Protein AF-A0A2B4R4B1-F1 (afdb_monomer)

Mean predicted aligned error: 18.97 Å

Foldseek 3Di:
DVVVVVVVVVVVVVVVQVVVCVVVVHDDPCLVVPPDFDDDPDPVVVVVSVVVNVVVVVSVVVVVVVVVVVVVVVVVVVVVVVVVVVVVVVVVVVVVVVPDDPCDPVNVVVVVVVVVVVVVVVVVVVVVVVVVVVVVVVVPPDDDDDDDDDDD

Secondary structure (DSSP, 8-state):
-HHHHHHHHHHHHHHHHHHHHHHTT---GGGGG--S----SSHHHHHHHHHHHHHHHHHHHHHHHHHHHHHHHHHHHHHHHHHHHHHHHHHHHHHHHTTS----HHHHHHHHHHHHHHHHHHHHHHHHHHHHHHHHHTTSS-----------

Organism: Stylophora pistillata (NCBI:txid50429)

Structure (mmCIF, N/CA/C/O backbone):
data_AF-A0A2B4R4B1-F1
#
_entry.id   AF-A0A2B4R4B1-F1
#
loop_
_atom_site.group_PDB
_atom_site.id
_atom_site.type_symbol
_atom_site.label_atom_id
_atom_site.label_alt_id
_atom_site.label_comp_id
_atom_site.label_asym_id
_atom_site.label_entity_id
_atom_site.label_seq_id
_atom_site.pdbx_PDB_ins_code
_atom_site.Cartn_x
_atom_site.Cartn_y
_atom_site.Cartn_z
_atom_site.occupancy
_atom_site.B_iso_or_equiv
_atom_site.auth_seq_id
_atom_site.auth_comp_id
_atom_site.auth_asym_id
_atom_site.auth_atom_id
_atom_site.pdbx_PDB_model_num
ATOM 1 N N . MET A 1 1 ? 14.768 -16.198 -48.969 1.00 69.31 1 MET A N 1
ATOM 2 C CA . MET A 1 1 ? 13.865 -15.024 -49.068 1.00 69.31 1 MET A CA 1
ATOM 3 C C . MET A 1 1 ? 12.779 -15.013 -47.984 1.00 69.31 1 MET A C 1
ATOM 5 O O . MET A 1 1 ? 12.765 -14.075 -47.199 1.00 69.31 1 MET A O 1
ATOM 9 N N . GLN A 1 2 ? 11.933 -16.047 -47.842 1.00 78.81 2 GLN A N 1
ATOM 10 C CA . GLN A 1 2 ? 10.850 -16.079 -46.829 1.00 78.81 2 GLN A CA 1
ATOM 11 C C . GLN A 1 2 ? 11.307 -15.923 -45.365 1.00 78.81 2 GLN A C 1
ATOM 13 O O . GLN A 1 2 ? 10.689 -15.175 -44.612 1.00 78.81 2 GLN A O 1
ATOM 18 N N . ALA A 1 3 ? 12.402 -16.573 -44.958 1.00 78.12 3 ALA A N 1
ATOM 19 C CA . ALA A 1 3 ? 12.905 -16.478 -43.582 1.00 78.12 3 ALA A CA 1
ATOM 20 C C . ALA A 1 3 ? 13.363 -15.054 -43.206 1.00 78.12 3 ALA A C 1
ATOM 22 O O . ALA A 1 3 ? 13.149 -14.599 -42.084 1.00 78.12 3 ALA A O 1
ATOM 23 N N . VAL A 1 4 ? 13.946 -14.327 -44.165 1.00 82.69 4 VAL A N 1
ATOM 24 C CA . VAL A 1 4 ? 14.370 -12.931 -43.979 1.00 82.69 4 VAL A CA 1
ATOM 25 C C . VAL A 1 4 ? 13.145 -12.036 -43.813 1.00 82.69 4 VAL A C 1
ATOM 27 O O . VAL A 1 4 ? 13.081 -11.256 -42.868 1.00 82.69 4 VAL A O 1
ATOM 30 N N . TYR A 1 5 ? 12.133 -12.217 -44.663 1.00 87.06 5 TYR A N 1
ATOM 31 C CA . TYR A 1 5 ? 10.875 -11.479 -44.573 1.00 87.06 5 TYR A CA 1
ATOM 32 C C . TYR A 1 5 ? 10.151 -11.711 -43.236 1.00 87.06 5 TYR A C 1
ATOM 34 O O . TYR A 1 5 ? 9.729 -10.757 -42.584 1.00 87.06 5 TYR A O 1
ATOM 42 N N . ALA A 1 6 ? 10.061 -12.964 -42.779 1.00 85.06 6 ALA A N 1
ATOM 43 C CA . ALA A 1 6 ? 9.451 -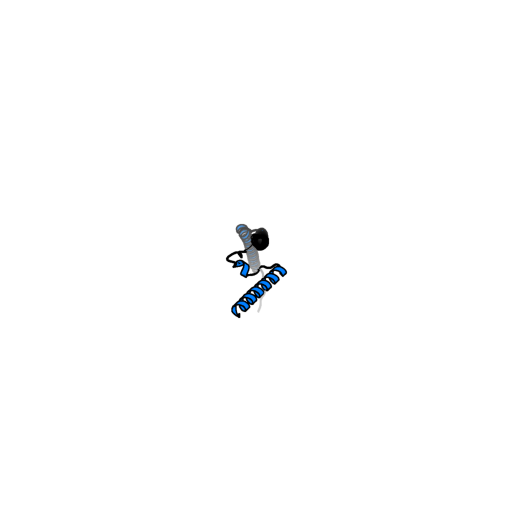13.294 -41.491 1.00 85.06 6 ALA A CA 1
ATOM 44 C C . ALA A 1 6 ? 10.192 -12.636 -40.314 1.00 85.06 6 ALA A C 1
ATOM 46 O O . ALA A 1 6 ? 9.559 -12.126 -39.387 1.00 85.06 6 ALA A O 1
ATOM 47 N N . ARG A 1 7 ? 11.529 -12.593 -40.369 1.00 82.25 7 ARG A N 1
ATOM 48 C CA . ARG A 1 7 ? 12.359 -11.939 -39.351 1.00 82.25 7 ARG A CA 1
ATOM 49 C C . ARG A 1 7 ? 12.131 -10.427 -39.312 1.00 82.25 7 ARG A C 1
ATOM 51 O O . ARG A 1 7 ? 11.934 -9.886 -38.227 1.00 82.25 7 ARG A O 1
ATOM 58 N N . VAL A 1 8 ? 12.096 -9.776 -40.475 1.00 84.38 8 VAL A N 1
ATOM 59 C CA . VAL A 1 8 ? 11.823 -8.333 -40.592 1.00 84.38 8 VAL A CA 1
ATOM 60 C C . VAL A 1 8 ? 10.426 -8.006 -40.065 1.00 84.38 8 VAL A C 1
ATOM 62 O O . VAL A 1 8 ? 10.280 -7.128 -39.219 1.00 84.38 8 VAL A O 1
ATOM 65 N N . LYS A 1 9 ? 9.407 -8.776 -40.462 1.00 89.44 9 LYS A N 1
ATOM 66 C CA . LYS A 1 9 ? 8.025 -8.592 -39.992 1.00 89.44 9 LYS A CA 1
ATOM 67 C C . LYS A 1 9 ? 7.892 -8.778 -38.476 1.00 89.44 9 LYS A C 1
ATOM 69 O O . LYS A 1 9 ? 7.146 -8.055 -37.819 1.00 89.44 9 LYS A O 1
ATOM 74 N N . CYS A 1 10 ? 8.629 -9.732 -37.906 1.00 81.06 10 CYS A N 1
ATOM 75 C CA . CYS A 1 10 ? 8.680 -9.935 -36.460 1.00 81.06 10 CYS A CA 1
ATOM 76 C C . CYS A 1 10 ? 9.281 -8.714 -35.743 1.00 81.06 10 CYS A C 1
ATOM 78 O O . CYS A 1 10 ? 8.681 -8.208 -34.797 1.00 81.06 10 CYS A O 1
ATOM 80 N N . GLN A 1 11 ? 10.414 -8.197 -36.229 1.00 79.44 11 GLN A N 1
ATOM 81 C CA . GLN A 1 11 ? 11.058 -7.005 -35.666 1.00 79.44 11 GLN A CA 1
ATOM 82 C C . GLN A 1 11 ? 10.171 -5.759 -35.777 1.00 79.44 11 GLN A C 1
ATOM 84 O O . GLN A 1 11 ? 10.066 -4.992 -34.823 1.00 79.44 11 GLN A O 1
ATOM 89 N N . GLU A 1 12 ? 9.475 -5.585 -36.899 1.00 86.25 12 GLU A N 1
ATOM 90 C CA . GLU A 1 12 ? 8.568 -4.456 -37.111 1.00 86.25 12 GLU A CA 1
ATOM 91 C C . GLU A 1 12 ? 7.393 -4.461 -36.119 1.00 86.25 12 GLU A C 1
ATOM 93 O O . GLU A 1 12 ? 7.053 -3.431 -35.536 1.00 86.25 12 GLU A O 1
ATOM 98 N N . ASN A 1 13 ? 6.799 -5.631 -35.869 1.00 86.19 13 ASN A N 1
ATOM 99 C CA . ASN A 1 13 ? 5.725 -5.776 -34.884 1.00 86.19 13 ASN A CA 1
ATOM 100 C C . ASN A 1 13 ? 6.202 -5.469 -33.462 1.00 86.19 13 ASN A C 1
ATOM 102 O O . ASN A 1 13 ? 5.473 -4.844 -32.691 1.00 86.19 13 ASN A O 1
ATOM 106 N N . VAL A 1 14 ? 7.429 -5.877 -33.132 1.00 80.88 14 VAL A N 1
ATOM 107 C CA . VAL A 1 14 ? 8.055 -5.567 -31.846 1.00 80.88 14 VAL A CA 1
ATOM 108 C C . VAL A 1 14 ? 8.220 -4.053 -31.691 1.00 80.88 14 VAL A C 1
ATOM 110 O O . VAL A 1 14 ? 7.763 -3.496 -30.698 1.00 80.88 14 VAL A O 1
ATOM 113 N N . LEU A 1 15 ? 8.768 -3.355 -32.689 1.00 82.44 15 LEU A N 1
ATOM 114 C CA . LEU A 1 15 ? 8.930 -1.894 -32.639 1.00 82.44 15 LEU A CA 1
ATOM 115 C C . LEU A 1 15 ? 7.592 -1.149 -32.496 1.00 82.44 15 LEU A C 1
ATOM 117 O O . LEU A 1 15 ? 7.505 -0.176 -31.747 1.00 82.44 15 LEU A O 1
ATOM 121 N N . LYS A 1 16 ? 6.529 -1.626 -33.157 1.00 87.56 16 LYS A N 1
ATOM 122 C CA . LYS A 1 16 ? 5.172 -1.070 -33.004 1.00 87.56 16 LYS A CA 1
ATOM 123 C C . LYS A 1 16 ? 4.629 -1.235 -31.582 1.00 87.56 16 LYS A C 1
ATOM 125 O O . LYS A 1 16 ? 3.973 -0.326 -31.082 1.00 87.56 16 LYS A O 1
ATOM 130 N N . GLU A 1 17 ? 4.892 -2.369 -30.933 1.00 84.38 17 GLU A N 1
ATOM 131 C CA . GLU A 1 17 ? 4.534 -2.603 -29.526 1.00 84.38 17 GLU A CA 1
ATOM 132 C C . GLU A 1 17 ? 5.274 -1.621 -28.605 1.00 84.38 17 GLU A C 1
ATOM 134 O O . GLU A 1 17 ? 4.632 -0.938 -27.809 1.00 84.38 17 GLU A O 1
ATOM 139 N N . TYR A 1 18 ? 6.594 -1.470 -28.771 1.00 80.81 18 TYR A N 1
ATOM 140 C CA . TYR A 1 18 ? 7.395 -0.516 -27.990 1.00 80.81 18 TYR A CA 1
ATOM 141 C C . TYR A 1 18 ? 6.914 0.931 -28.154 1.00 80.81 18 TYR A C 1
ATOM 143 O O . TYR A 1 18 ? 6.788 1.64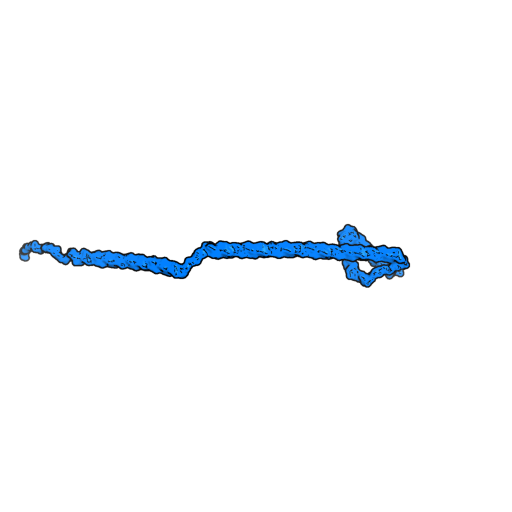4 -27.160 1.00 80.81 1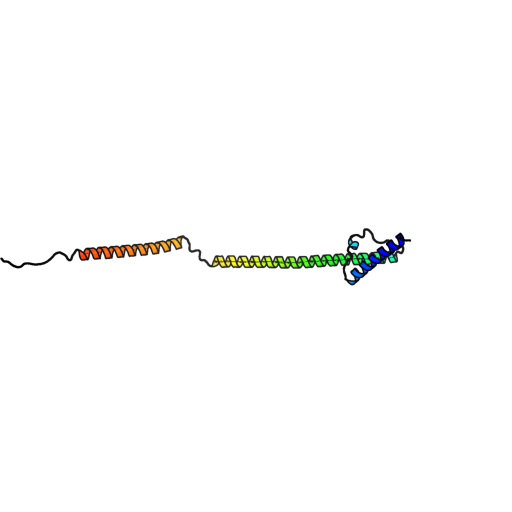8 TYR A O 1
ATOM 151 N N . LYS A 1 19 ? 6.583 1.353 -29.381 1.00 83.81 19 LYS A N 1
ATOM 152 C CA . LYS A 1 19 ? 6.062 2.702 -29.643 1.00 83.81 19 LYS A CA 1
ATOM 153 C C . LYS A 1 19 ? 4.764 2.981 -28.876 1.00 83.81 19 LYS A C 1
ATOM 155 O O . LYS A 1 19 ? 4.656 4.015 -28.230 1.00 83.81 19 LYS A O 1
ATOM 160 N N . LYS A 1 20 ? 3.816 2.038 -28.881 1.00 86.19 20 LYS A N 1
ATOM 161 C CA . LYS A 1 20 ? 2.554 2.173 -28.128 1.00 86.19 20 LYS A CA 1
ATOM 162 C C . LYS A 1 20 ? 2.782 2.282 -26.624 1.00 86.19 20 LYS A C 1
ATOM 164 O O . LYS A 1 20 ? 2.074 3.005 -25.938 1.00 86.19 20 LYS A O 1
ATOM 169 N N . HIS A 1 21 ? 3.742 1.530 -26.104 1.00 81.81 21 HIS A N 1
ATOM 170 C CA . HIS A 1 21 ? 4.095 1.559 -24.690 1.00 81.81 21 HIS A CA 1
ATOM 171 C C . HIS A 1 21 ? 4.717 2.897 -24.283 1.00 81.81 21 HIS A C 1
ATOM 173 O O . HIS A 1 21 ? 4.296 3.470 -23.281 1.00 81.81 21 HIS A O 1
ATOM 179 N N . ALA A 1 22 ? 5.610 3.439 -25.116 1.00 76.94 22 ALA A N 1
ATOM 180 C CA . ALA A 1 22 ? 6.165 4.777 -24.932 1.00 76.94 22 ALA A CA 1
ATOM 181 C C . ALA A 1 22 ? 5.077 5.867 -24.952 1.00 76.94 22 ALA A C 1
ATOM 183 O O . ALA A 1 22 ? 5.069 6.731 -24.083 1.00 76.94 22 ALA A O 1
ATOM 184 N N . GLU A 1 23 ? 4.128 5.802 -25.893 1.00 83.88 23 GLU A N 1
ATOM 185 C CA . GLU A 1 23 ? 3.006 6.754 -25.982 1.00 83.88 23 GLU A CA 1
ATOM 186 C C . GLU A 1 23 ? 2.060 6.672 -24.775 1.00 83.88 23 GLU A C 1
ATOM 188 O O . GLU A 1 23 ? 1.571 7.691 -24.298 1.00 83.88 23 GLU A O 1
ATOM 193 N N . ASN A 1 24 ? 1.821 5.465 -24.261 1.00 83.69 24 ASN A N 1
ATOM 194 C CA . ASN A 1 24 ? 0.913 5.235 -23.138 1.00 83.69 24 ASN A CA 1
ATOM 195 C C . ASN A 1 24 ? 1.590 5.358 -21.764 1.00 83.69 24 ASN A C 1
ATOM 197 O O . ASN A 1 24 ? 0.920 5.141 -20.758 1.00 83.69 24 ASN A O 1
ATOM 201 N N . GLY A 1 25 ? 2.901 5.623 -21.709 1.00 72.88 25 GLY A N 1
ATOM 202 C CA . GLY A 1 25 ? 3.667 5.621 -20.459 1.00 72.88 25 GLY A CA 1
ATOM 203 C C . GLY A 1 25 ? 3.596 4.282 -19.716 1.00 72.88 25 GLY A C 1
ATOM 204 O O . GLY A 1 25 ? 3.495 4.255 -18.500 1.00 72.88 25 GLY A O 1
ATOM 205 N N . THR A 1 26 ? 3.561 3.163 -20.444 1.00 75.75 26 THR A N 1
ATOM 206 C CA . THR A 1 26 ? 3.481 1.809 -19.864 1.00 75.75 26 THR A CA 1
ATOM 207 C C . THR A 1 26 ? 4.644 0.957 -20.350 1.00 75.75 26 THR A C 1
ATOM 209 O O . THR A 1 26 ? 5.176 1.199 -21.427 1.00 75.75 26 THR A O 1
ATOM 212 N N . PHE A 1 27 ? 5.013 -0.094 -19.615 1.00 70.19 27 PHE A N 1
ATOM 213 C CA . PHE A 1 27 ? 6.154 -0.935 -19.988 1.00 70.19 27 PHE A CA 1
ATOM 214 C C . PHE A 1 27 ? 5.774 -2.198 -20.783 1.00 70.19 27 PHE A C 1
ATOM 216 O O . PHE A 1 27 ? 4.833 -2.910 -20.411 1.00 70.19 27 PHE A O 1
ATOM 223 N N . PRO A 1 28 ? 6.539 -2.555 -21.835 1.00 72.12 28 PRO A N 1
ATOM 224 C CA . PRO A 1 28 ? 6.347 -3.799 -22.573 1.00 72.12 28 PRO A CA 1
ATOM 225 C C . PRO A 1 28 ? 6.542 -5.031 -21.686 1.00 72.12 28 PRO A C 1
ATOM 227 O O . PRO A 1 28 ? 7.552 -5.176 -20.994 1.00 72.12 28 PRO A O 1
ATOM 230 N N . LYS A 1 29 ? 5.626 -6.004 -21.774 1.00 68.81 29 LYS A N 1
ATOM 231 C CA . LYS A 1 29 ? 5.686 -7.244 -20.968 1.00 68.81 29 LYS A CA 1
ATOM 232 C C . LYS A 1 29 ? 6.995 -8.019 -21.149 1.00 68.81 29 LYS A C 1
ATOM 234 O O . LYS A 1 29 ? 7.488 -8.638 -20.210 1.00 68.81 29 LYS A O 1
ATOM 239 N N . ARG A 1 30 ? 7.561 -7.978 -22.357 1.00 64.75 30 ARG A N 1
ATOM 240 C CA . ARG A 1 30 ? 8.771 -8.723 -22.750 1.00 64.75 30 ARG A CA 1
ATOM 241 C C . ARG A 1 30 ? 10.052 -8.136 -22.164 1.00 64.75 30 ARG A C 1
ATOM 243 O O . ARG A 1 30 ? 11.068 -8.827 -22.118 1.00 64.75 30 ARG A O 1
ATOM 250 N N . MET A 1 31 ? 10.003 -6.896 -21.687 1.00 63.84 31 MET A N 1
ATOM 251 C CA . MET A 1 31 ? 11.151 -6.207 -21.107 1.00 63.84 31 MET A CA 1
ATOM 252 C C . MET A 1 31 ? 11.652 -6.923 -19.844 1.00 63.84 31 MET A C 1
ATOM 254 O O . MET A 1 31 ? 12.853 -7.089 -19.672 1.00 63.84 31 MET A O 1
ATOM 258 N N . LYS A 1 32 ? 10.731 -7.518 -19.069 1.00 56.53 32 LYS A N 1
ATOM 259 C CA . LYS A 1 32 ? 11.028 -8.388 -17.913 1.00 56.53 32 LYS A CA 1
ATOM 260 C C . LYS A 1 32 ? 11.810 -9.666 -18.265 1.00 56.53 32 LYS A C 1
ATOM 262 O O . LYS A 1 32 ? 12.250 -10.374 -17.370 1.00 56.53 32 LYS A O 1
ATOM 267 N N . SER A 1 33 ? 11.940 -9.998 -19.553 1.00 58.62 33 SER A N 1
ATOM 268 C CA . SER A 1 33 ? 12.548 -11.243 -20.048 1.00 58.62 33 SER A CA 1
ATOM 269 C C . SER A 1 33 ? 13.789 -11.032 -20.922 1.00 58.62 33 SER A C 1
ATOM 271 O O . SER A 1 33 ? 14.297 -11.996 -21.500 1.00 58.62 33 SER A O 1
ATOM 273 N N . MET A 1 34 ? 14.291 -9.797 -21.046 1.00 61.34 34 MET A N 1
ATOM 274 C CA . MET A 1 34 ? 15.511 -9.544 -21.817 1.00 61.34 34 MET A CA 1
ATOM 275 C C . MET A 1 34 ? 16.721 -10.126 -21.084 1.00 61.34 34 MET A C 1
ATOM 277 O O . MET A 1 34 ? 17.200 -9.574 -20.103 1.00 61.34 34 MET A O 1
ATOM 281 N N . LYS A 1 35 ? 17.204 -11.279 -21.565 1.00 59.97 35 LYS A N 1
ATOM 282 C CA . LYS A 1 35 ? 18.334 -12.012 -20.969 1.00 59.97 35 LYS A CA 1
ATOM 283 C C . LYS A 1 35 ? 19.690 -11.3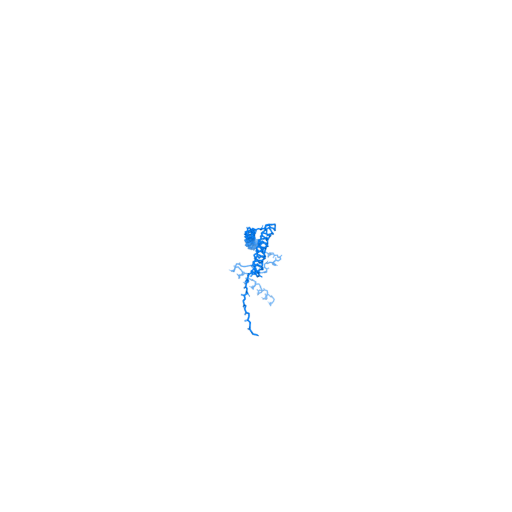23 -21.150 1.00 59.97 35 LYS A C 1
ATOM 285 O O . LYS A 1 35 ? 20.613 -11.636 -20.409 1.00 59.97 35 LYS A O 1
ATOM 290 N N . SER A 1 36 ? 19.839 -10.432 -22.131 1.00 65.88 36 SER A N 1
ATOM 291 C CA . SER A 1 36 ? 21.043 -9.610 -22.271 1.00 65.88 36 SER A CA 1
ATOM 292 C C . SER A 1 36 ? 20.765 -8.327 -23.043 1.00 65.88 36 SER A C 1
ATOM 294 O O . SER A 1 36 ? 19.869 -8.270 -23.891 1.00 65.88 36 SER A O 1
ATOM 296 N N . TYR A 1 37 ? 21.596 -7.322 -22.785 1.00 69.31 37 TYR A N 1
ATOM 297 C CA . TYR A 1 37 ? 21.628 -6.092 -23.562 1.00 69.31 37 TYR A CA 1
ATOM 298 C C . TYR A 1 37 ? 22.064 -6.371 -25.006 1.00 69.31 37 TYR A C 1
ATOM 300 O O . TYR A 1 37 ? 22.941 -7.218 -25.229 1.00 69.31 37 TYR A O 1
ATOM 308 N N . PRO A 1 38 ? 21.489 -5.666 -25.995 1.00 78.62 38 PRO A N 1
ATOM 309 C CA . PRO A 1 38 ? 22.037 -5.634 -27.341 1.00 78.62 38 PRO A CA 1
ATOM 310 C C . PRO A 1 38 ? 23.494 -5.162 -27.306 1.00 78.62 38 PRO A C 1
ATOM 312 O O . PRO A 1 38 ? 23.815 -4.167 -26.653 1.00 78.62 38 PRO A O 1
ATOM 315 N N . LYS A 1 39 ? 24.372 -5.885 -28.007 1.00 84.25 39 LYS A N 1
ATOM 316 C CA . LYS A 1 39 ? 25.769 -5.493 -28.192 1.00 84.25 39 LYS A CA 1
ATOM 317 C C . LYS A 1 39 ? 25.899 -4.748 -29.516 1.00 84.25 39 LYS A C 1
ATOM 319 O O . LYS A 1 39 ? 25.713 -5.327 -30.585 1.00 84.25 39 LYS A O 1
ATOM 324 N N . MET A 1 40 ? 26.191 -3.465 -29.426 1.00 88.12 40 MET A N 1
ATOM 325 C CA . MET A 1 40 ? 26.405 -2.558 -30.538 1.00 88.12 40 MET A CA 1
ATOM 326 C C . MET A 1 40 ? 27.852 -2.657 -31.012 1.00 88.12 40 MET A C 1
ATOM 328 O O . MET A 1 40 ? 28.771 -2.923 -30.239 1.00 88.12 40 MET A O 1
ATOM 332 N N . GLN A 1 41 ? 28.051 -2.445 -32.311 1.00 87.38 41 GLN A N 1
ATOM 333 C CA . GLN A 1 41 ? 29.384 -2.453 -32.918 1.00 87.38 41 GLN A CA 1
ATOM 334 C C . GLN A 1 41 ? 30.190 -1.195 -32.568 1.00 87.38 41 GLN A C 1
ATOM 336 O O . GLN A 1 41 ? 31.414 -1.236 -32.531 1.00 87.38 41 GLN A O 1
ATOM 341 N N . CYS A 1 42 ? 29.497 -0.086 -32.306 1.00 94.12 42 CYS A N 1
ATOM 342 C CA . CYS A 1 42 ? 30.077 1.217 -32.006 1.00 94.12 42 CYS A CA 1
ATOM 343 C C . CYS A 1 42 ? 29.970 1.508 -30.495 1.00 94.12 42 CYS A C 1
ATOM 345 O O . CYS A 1 42 ? 28.885 1.329 -29.927 1.00 94.12 42 CYS A O 1
ATOM 347 N N . PRO A 1 43 ? 31.059 1.955 -29.837 1.00 93.31 43 PRO A N 1
ATOM 348 C CA . PRO A 1 43 ? 31.053 2.286 -28.411 1.00 93.31 43 PRO A CA 1
ATOM 349 C C . PRO A 1 43 ? 30.028 3.359 -28.031 1.00 93.31 43 PRO A C 1
ATOM 351 O O . PRO A 1 43 ? 29.360 3.234 -27.008 1.00 93.31 43 PRO A O 1
ATOM 354 N N . GLU A 1 44 ? 29.861 4.390 -28.858 1.00 93.56 44 GLU A N 1
ATOM 355 C CA . GLU A 1 44 ? 28.893 5.469 -28.643 1.00 93.56 44 GLU A CA 1
ATOM 356 C C . GLU A 1 44 ? 27.460 4.926 -28.677 1.00 93.56 44 GLU A C 1
ATOM 358 O O . GLU A 1 44 ? 26.666 5.177 -27.772 1.00 93.56 44 GLU A O 1
ATOM 363 N N . ALA A 1 45 ? 27.149 4.082 -29.664 1.00 89.06 45 ALA A N 1
ATOM 364 C CA . ALA A 1 45 ? 25.853 3.419 -29.745 1.00 89.06 45 ALA A CA 1
ATOM 365 C C . ALA A 1 45 ? 25.602 2.489 -28.543 1.00 89.06 45 ALA A C 1
ATOM 367 O O . ALA A 1 45 ? 24.478 2.410 -28.049 1.00 89.06 45 ALA A O 1
ATOM 368 N N . GLN A 1 46 ? 26.639 1.808 -28.040 1.00 88.75 46 GLN A N 1
ATOM 369 C CA . GLN A 1 46 ? 26.529 0.968 -26.845 1.00 88.75 46 GLN A CA 1
ATOM 370 C C . GLN A 1 46 ? 26.207 1.796 -25.593 1.00 88.75 46 GLN A C 1
ATOM 372 O O . GLN A 1 46 ? 25.390 1.362 -24.780 1.00 88.75 46 GLN A O 1
ATOM 377 N N . LYS A 1 47 ? 26.808 2.985 -25.443 1.00 92.38 47 LYS A N 1
ATOM 378 C CA . LYS A 1 47 ? 26.509 3.904 -24.331 1.00 92.38 47 LYS A CA 1
ATOM 379 C C . LYS A 1 47 ? 25.043 4.322 -24.332 1.00 92.38 47 LYS A C 1
ATOM 381 O O . LYS A 1 47 ? 24.385 4.165 -23.311 1.00 92.38 47 LYS A O 1
ATOM 386 N N . HIS A 1 48 ? 24.510 4.730 -25.483 1.00 88.81 48 HIS A N 1
ATOM 387 C CA . HIS A 1 48 ? 23.096 5.102 -25.597 1.00 88.81 48 HIS A CA 1
ATOM 388 C C . HIS A 1 48 ? 22.147 3.953 -25.251 1.00 88.81 48 HIS A C 1
ATOM 390 O O . HIS A 1 48 ? 21.126 4.168 -24.602 1.00 88.81 48 HIS A O 1
ATOM 396 N N . VAL A 1 49 ? 22.489 2.720 -25.643 1.00 85.81 49 VAL A N 1
ATOM 397 C CA . VAL A 1 49 ? 21.729 1.537 -25.223 1.00 85.81 49 VAL A CA 1
ATOM 398 C C . VAL A 1 49 ? 21.775 1.400 -23.701 1.00 85.81 49 VAL A C 1
ATOM 400 O O . VAL A 1 49 ? 20.723 1.303 -23.081 1.00 85.81 49 VAL A O 1
ATOM 403 N N . HIS A 1 50 ? 22.952 1.445 -23.074 1.00 86.81 50 HIS A N 1
ATOM 404 C CA . HIS A 1 50 ? 23.053 1.340 -21.615 1.00 86.81 50 HIS A CA 1
ATOM 405 C C . HIS A 1 50 ? 22.271 2.429 -20.875 1.00 86.81 50 HIS A C 1
ATOM 407 O O . HIS A 1 50 ? 21.560 2.115 -19.925 1.00 86.81 50 HIS A O 1
ATOM 413 N N . GLU A 1 51 ? 22.359 3.677 -21.329 1.00 90.56 51 GLU A N 1
ATOM 414 C CA . GLU A 1 51 ? 21.625 4.805 -20.752 1.00 90.56 51 GLU A CA 1
ATOM 415 C C . GLU A 1 51 ? 20.112 4.602 -20.854 1.00 90.56 51 GLU A C 1
ATOM 417 O O . GLU A 1 51 ? 19.410 4.727 -19.852 1.00 90.56 51 GLU A O 1
ATOM 422 N N . ALA A 1 52 ? 19.611 4.226 -22.034 1.00 85.19 52 ALA A N 1
ATOM 423 C CA . ALA A 1 52 ? 18.187 3.987 -22.242 1.00 85.19 52 ALA A CA 1
ATOM 424 C C . ALA A 1 52 ? 17.665 2.843 -21.361 1.00 85.19 52 ALA A C 1
ATOM 426 O O . ALA A 1 52 ? 16.599 2.960 -20.761 1.00 85.19 52 ALA A O 1
ATOM 427 N N . TYR A 1 53 ? 18.422 1.749 -21.240 1.00 83.19 53 TYR A N 1
ATOM 428 C CA . TYR A 1 53 ? 18.049 0.648 -20.351 1.00 83.19 53 TYR A CA 1
ATOM 429 C C . TYR A 1 53 ? 18.059 1.062 -18.886 1.00 83.19 53 TYR A C 1
ATOM 431 O O . TYR A 1 53 ? 17.112 0.752 -18.173 1.00 83.19 53 TYR A O 1
ATOM 439 N N . HIS A 1 54 ? 19.088 1.786 -18.451 1.00 84.31 54 HIS A N 1
ATOM 440 C CA . HIS A 1 54 ? 19.171 2.262 -17.078 1.00 84.31 54 HIS A CA 1
ATOM 441 C C . HIS A 1 54 ? 17.992 3.180 -16.727 1.00 84.31 54 HIS A C 1
ATOM 443 O O . HIS A 1 54 ? 17.363 3.005 -15.689 1.00 84.31 54 HIS A O 1
ATOM 449 N N . GLN A 1 55 ? 17.629 4.107 -17.619 1.00 84.88 55 GLN A N 1
ATOM 450 C CA . GLN A 1 55 ? 16.457 4.972 -17.439 1.00 84.88 55 GLN A CA 1
ATOM 451 C C . GLN A 1 55 ? 15.165 4.163 -17.307 1.00 84.88 55 GLN A C 1
ATOM 453 O O . GLN A 1 55 ? 14.329 4.429 -16.443 1.00 84.88 55 GLN A O 1
ATOM 458 N N . VAL A 1 56 ? 15.006 3.151 -18.152 1.00 83.12 56 VAL A N 1
ATOM 459 C CA . VAL A 1 56 ? 13.854 2.256 -18.121 1.00 83.12 56 VAL A CA 1
ATOM 460 C C . VAL A 1 56 ? 13.807 1.433 -16.826 1.00 83.12 56 VAL A C 1
ATOM 462 O O . VAL A 1 56 ? 12.745 1.283 -16.234 1.00 83.12 56 VAL A O 1
ATOM 465 N N . GLU A 1 57 ? 14.939 0.919 -16.349 1.00 83.00 57 GLU A N 1
ATOM 466 C CA . GLU A 1 57 ? 15.007 0.211 -15.066 1.00 83.00 57 GLU A CA 1
ATOM 467 C C . GLU A 1 57 ? 14.643 1.126 -13.895 1.00 83.00 57 GLU A C 1
ATOM 469 O O . GLU A 1 57 ? 13.814 0.747 -13.068 1.00 83.00 57 GLU A O 1
ATOM 474 N N . CYS A 1 58 ? 15.202 2.339 -13.852 1.00 84.94 58 CYS A N 1
ATOM 475 C CA . CYS A 1 58 ? 14.895 3.322 -12.815 1.00 84.94 58 CYS A CA 1
ATOM 476 C C . CYS A 1 58 ? 13.404 3.667 -12.794 1.00 84.94 58 CYS A C 1
ATOM 478 O O . CYS A 1 58 ? 12.776 3.592 -11.747 1.00 84.94 58 CYS A O 1
ATOM 480 N N . THR A 1 59 ? 12.813 3.949 -13.955 1.00 85.00 59 THR A N 1
ATOM 481 C CA . THR A 1 59 ? 11.385 4.295 -14.047 1.00 85.00 59 THR A CA 1
ATOM 482 C C . THR A 1 59 ? 10.465 3.147 -13.622 1.00 85.00 59 THR A C 1
ATOM 484 O O . THR A 1 59 ? 9.509 3.377 -12.885 1.00 85.00 59 THR A O 1
ATOM 487 N N . VAL A 1 60 ? 10.775 1.898 -13.995 1.00 83.19 60 VAL A N 1
ATOM 488 C CA . VAL A 1 60 ? 10.029 0.716 -13.519 1.00 83.19 60 VAL A CA 1
ATOM 489 C C . VAL A 1 60 ? 10.124 0.568 -11.997 1.00 83.19 60 VAL A C 1
ATOM 491 O O . VAL A 1 60 ? 9.135 0.223 -11.345 1.00 83.19 60 VAL A O 1
ATOM 494 N N . LEU A 1 61 ? 11.311 0.787 -11.425 1.00 87.31 61 LEU A N 1
ATOM 495 C CA . LEU A 1 61 ? 11.514 0.708 -9.979 1.00 87.31 61 LEU A CA 1
ATOM 496 C C . LEU A 1 61 ? 10.778 1.834 -9.247 1.00 87.31 61 LEU A C 1
ATOM 498 O O . LEU A 1 61 ? 10.128 1.560 -8.241 1.00 87.31 61 LEU A O 1
ATOM 502 N N . ASP A 1 62 ? 10.815 3.058 -9.769 1.00 88.75 62 ASP A N 1
ATOM 503 C CA . ASP A 1 62 ? 10.117 4.210 -9.197 1.00 88.75 62 ASP A CA 1
ATOM 504 C C . ASP A 1 62 ? 8.598 3.999 -9.180 1.00 88.75 62 ASP A C 1
ATOM 506 O O . ASP A 1 62 ? 7.951 4.242 -8.161 1.00 88.75 62 ASP A O 1
ATOM 510 N N . GLU A 1 63 ? 8.018 3.481 -10.266 1.00 87.56 63 GLU A N 1
ATOM 511 C CA . GLU A 1 63 ? 6.594 3.128 -10.306 1.00 87.56 63 GLU A CA 1
ATOM 512 C C . GLU A 1 63 ? 6.237 2.067 -9.258 1.00 87.56 63 GLU A C 1
ATOM 514 O O . GLU A 1 63 ? 5.239 2.206 -8.544 1.00 87.56 63 GLU A O 1
ATOM 519 N N . ALA A 1 64 ? 7.070 1.030 -9.118 1.00 86.12 64 ALA A N 1
ATOM 520 C CA . ALA A 1 64 ? 6.863 -0.014 -8.120 1.00 86.12 64 ALA A CA 1
ATOM 521 C C . ALA A 1 64 ? 6.969 0.532 -6.685 1.00 86.12 64 ALA A C 1
ATOM 523 O O . ALA A 1 64 ? 6.163 0.166 -5.826 1.00 86.12 64 ALA A O 1
ATOM 524 N N . ILE A 1 65 ? 7.923 1.432 -6.422 1.00 93.62 65 ILE A N 1
ATOM 525 C CA . ILE A 1 65 ? 8.068 2.114 -5.130 1.00 93.62 65 ILE A CA 1
ATOM 526 C C . ILE A 1 65 ? 6.811 2.934 -4.832 1.00 93.62 65 ILE A C 1
ATOM 528 O O . ILE A 1 65 ? 6.215 2.765 -3.767 1.00 93.62 65 ILE A O 1
ATOM 532 N N . GLN A 1 66 ? 6.345 3.744 -5.785 1.00 94.44 66 GLN A N 1
ATOM 533 C CA . GLN A 1 66 ? 5.137 4.554 -5.615 1.00 94.44 66 GLN A CA 1
ATOM 534 C C . GLN A 1 66 ? 3.886 3.701 -5.366 1.00 94.44 66 GLN A C 1
ATOM 536 O O . GLN A 1 66 ? 3.030 4.068 -4.556 1.00 94.44 66 GLN A O 1
ATOM 541 N N . GLU A 1 67 ? 3.748 2.560 -6.045 1.00 94.25 67 GLU A N 1
ATOM 542 C CA . GLU A 1 67 ? 2.642 1.628 -5.808 1.00 94.25 67 GLU A CA 1
ATOM 543 C C . GLU A 1 67 ? 2.697 1.040 -4.389 1.00 94.25 67 GLU A C 1
ATOM 545 O O . GLU A 1 67 ? 1.680 0.996 -3.687 1.00 94.25 67 GLU A O 1
ATOM 550 N N . ILE A 1 68 ? 3.885 0.633 -3.930 1.00 95.94 68 ILE A N 1
ATOM 551 C CA . ILE A 1 68 ? 4.093 0.132 -2.566 1.00 95.94 68 ILE A CA 1
ATOM 552 C C . ILE A 1 68 ? 3.745 1.212 -1.539 1.00 95.94 68 ILE A C 1
ATOM 554 O O . ILE A 1 68 ? 3.026 0.925 -0.580 1.00 95.94 68 ILE A O 1
ATOM 558 N N . GLU A 1 69 ? 4.197 2.448 -1.739 1.00 97.75 69 GLU A N 1
ATOM 559 C CA . GLU A 1 69 ? 3.922 3.570 -0.839 1.00 97.75 69 GLU A CA 1
ATOM 560 C C . GLU A 1 69 ? 2.425 3.877 -0.735 1.00 97.75 69 GLU A C 1
ATOM 562 O O . GLU A 1 69 ? 1.898 3.984 0.377 1.00 97.75 69 GLU A O 1
ATOM 567 N N . LYS A 1 70 ? 1.714 3.932 -1.870 1.00 97.19 70 LYS A N 1
ATOM 568 C CA . LYS A 1 70 ? 0.251 4.115 -1.907 1.00 97.19 70 LYS A CA 1
ATOM 569 C C . LYS A 1 70 ? -0.470 3.010 -1.137 1.00 97.19 70 LYS A C 1
ATOM 571 O O . LYS A 1 70 ? -1.325 3.288 -0.293 1.00 97.19 70 LYS A O 1
ATOM 576 N N . ASN A 1 71 ? -0.088 1.756 -1.372 1.00 97.38 71 ASN A N 1
ATOM 577 C CA . ASN A 1 71 ? -0.661 0.606 -0.673 1.00 97.38 71 ASN A CA 1
ATOM 578 C C . ASN A 1 71 ? -0.378 0.646 0.837 1.00 97.38 71 ASN A C 1
ATOM 580 O O . ASN A 1 71 ? -1.232 0.283 1.652 1.00 97.38 71 ASN A O 1
ATOM 584 N N . LEU A 1 72 ? 0.813 1.098 1.226 1.00 97.75 72 LEU A N 1
ATOM 585 C CA . LEU A 1 72 ? 1.222 1.216 2.620 1.00 97.75 72 LEU A CA 1
ATOM 586 C C . LEU A 1 72 ? 0.443 2.332 3.333 1.00 97.75 72 LEU A C 1
ATOM 588 O O . LEU A 1 72 ? -0.007 2.122 4.463 1.00 97.75 72 LEU A O 1
ATOM 592 N N . ALA A 1 73 ? 0.217 3.470 2.672 1.00 97.31 73 ALA A N 1
ATOM 593 C CA . ALA A 1 73 ? -0.625 4.553 3.180 1.00 97.31 73 ALA A CA 1
ATOM 594 C C . ALA A 1 73 ? -2.072 4.085 3.416 1.00 97.31 73 ALA A C 1
ATOM 596 O O . ALA A 1 73 ? -2.571 4.191 4.537 1.00 97.31 73 ALA A O 1
ATOM 597 N N . ALA A 1 74 ? -2.693 3.442 2.422 1.00 97.50 74 ALA A N 1
ATOM 598 C CA . ALA A 1 74 ? -4.055 2.914 2.543 1.00 97.50 74 ALA A CA 1
ATOM 599 C C . ALA A 1 74 ? -4.190 1.893 3.691 1.00 97.50 74 ALA A C 1
ATOM 601 O O . ALA A 1 74 ? -5.147 1.921 4.470 1.00 97.50 74 ALA A O 1
ATOM 602 N N . ARG A 1 75 ? -3.200 1.004 3.859 1.00 97.25 75 ARG A N 1
ATOM 603 C CA . ARG A 1 75 ? -3.177 0.047 4.980 1.00 97.25 75 ARG A CA 1
ATOM 604 C C . ARG A 1 75 ? -3.040 0.737 6.336 1.00 97.25 75 ARG A C 1
ATOM 606 O O . ARG A 1 75 ? -3.694 0.309 7.289 1.00 97.25 75 ARG A O 1
ATOM 613 N N . LYS A 1 76 ? -2.211 1.781 6.439 1.00 97.88 76 LYS A N 1
ATOM 614 C CA . LYS A 1 76 ? -2.070 2.578 7.668 1.00 97.88 76 LYS A CA 1
ATOM 615 C C . LYS A 1 76 ? -3.390 3.251 8.040 1.00 97.88 76 LYS A C 1
ATOM 617 O O . LYS A 1 76 ? -3.803 3.140 9.192 1.00 97.88 76 LYS A O 1
ATOM 622 N N . GLU A 1 77 ? -4.070 3.881 7.087 1.00 97.38 77 GLU A N 1
ATOM 623 C CA . GLU A 1 77 ? -5.377 4.516 7.309 1.00 97.38 77 GLU A CA 1
ATOM 624 C C . GLU A 1 77 ? -6.432 3.507 7.770 1.00 97.38 77 GLU A C 1
ATOM 626 O O . GLU A 1 77 ? -7.099 3.714 8.787 1.00 97.38 77 GLU A O 1
ATOM 631 N N . HIS A 1 78 ? -6.526 2.364 7.086 1.00 97.38 78 HIS A N 1
ATOM 632 C CA . HIS A 1 78 ? -7.442 1.292 7.467 1.00 97.38 78 HIS A CA 1
ATOM 633 C C . HIS A 1 78 ? -7.172 0.787 8.893 1.00 97.38 78 HIS A C 1
ATOM 635 O O . HIS A 1 78 ? -8.094 0.605 9.692 1.00 97.38 78 HIS A O 1
ATOM 641 N N . TYR A 1 79 ? -5.899 0.600 9.248 1.00 97.31 79 TYR A N 1
ATOM 642 C CA . TYR A 1 79 ? -5.513 0.191 10.595 1.00 97.31 79 TYR A CA 1
ATOM 643 C C . TYR A 1 79 ? -5.888 1.237 11.657 1.00 97.31 79 TYR A C 1
ATOM 645 O O . TYR A 1 79 ? -6.406 0.874 12.715 1.00 97.31 79 TYR A O 1
ATOM 653 N N . GLN A 1 80 ? -5.691 2.529 11.376 1.00 97.50 80 GLN A N 1
ATOM 654 C CA . GLN A 1 80 ? -6.097 3.603 12.289 1.00 97.50 80 GLN A CA 1
ATOM 655 C C . GLN A 1 80 ? -7.616 3.647 12.486 1.00 97.50 80 GLN A C 1
ATOM 657 O O . GLN A 1 80 ? -8.082 3.744 13.624 1.00 97.50 80 GLN A O 1
ATOM 662 N N . SER A 1 81 ? -8.392 3.475 11.413 1.00 97.00 81 SER A N 1
ATOM 663 C CA . SER A 1 81 ? -9.855 3.382 11.489 1.00 97.00 81 SER A CA 1
ATOM 664 C C . SER A 1 81 ? -10.306 2.217 12.382 1.00 97.00 81 SER A C 1
ATOM 666 O O . SER A 1 81 ? -11.128 2.394 13.287 1.00 97.00 81 SER A O 1
ATOM 668 N N . LEU A 1 82 ? -9.689 1.038 12.233 1.00 97.00 82 LEU A N 1
ATOM 669 C CA . LEU A 1 82 ? -9.952 -0.113 13.106 1.00 97.00 82 LEU A CA 1
ATOM 670 C C . LEU A 1 82 ? -9.601 0.163 14.575 1.00 97.00 82 LEU A C 1
ATOM 672 O O . LEU A 1 82 ? -10.342 -0.247 15.476 1.00 97.00 82 LEU A O 1
ATOM 676 N N . LEU A 1 83 ? -8.485 0.848 14.842 1.00 96.62 83 LEU A N 1
ATOM 677 C CA . LEU A 1 83 ? -8.110 1.241 16.201 1.00 96.62 83 LEU A CA 1
ATOM 678 C C . LEU A 1 83 ? -9.138 2.195 16.814 1.00 96.62 83 LEU A C 1
ATOM 680 O O . LEU A 1 83 ? -9.538 1.994 17.964 1.00 96.62 83 LEU A O 1
ATOM 684 N N . GLN A 1 84 ? -9.592 3.194 16.059 1.00 95.88 84 GLN A N 1
ATOM 685 C CA . GLN A 1 84 ? -10.614 4.134 16.511 1.00 95.88 84 GLN A CA 1
ATOM 686 C C . GLN A 1 84 ? -11.938 3.415 16.782 1.00 95.88 84 GLN A C 1
ATOM 688 O O . GLN A 1 84 ? -12.502 3.567 17.863 1.00 95.88 84 GLN A O 1
ATOM 693 N N . GLN A 1 85 ? -12.370 2.532 15.878 1.00 94.62 85 GLN A N 1
ATOM 694 C CA . GLN A 1 85 ? -13.576 1.725 16.065 1.00 94.62 85 GLN A CA 1
ATOM 695 C C . GLN A 1 85 ? -13.498 0.863 17.335 1.00 94.62 85 GLN A C 1
ATOM 697 O O . GLN A 1 85 ? -14.470 0.771 18.088 1.00 94.62 85 GLN A O 1
ATOM 702 N N . ARG A 1 86 ? -12.344 0.239 17.611 1.00 93.94 86 ARG A N 1
ATOM 703 C CA . ARG A 1 86 ? -12.132 -0.542 18.842 1.00 93.94 86 ARG A CA 1
ATOM 704 C C . ARG A 1 86 ? -12.205 0.324 20.097 1.00 93.94 86 ARG A C 1
ATOM 706 O O . ARG A 1 86 ? -12.774 -0.128 21.090 1.00 93.94 86 ARG A O 1
ATOM 713 N N . LYS A 1 87 ? -11.643 1.536 20.066 1.00 93.25 87 LYS A N 1
ATOM 714 C CA . LYS A 1 87 ? -11.725 2.491 21.183 1.00 93.25 87 LYS A CA 1
ATOM 715 C C . LYS A 1 87 ? -13.170 2.922 21.434 1.00 93.25 87 LYS A C 1
ATOM 717 O O . LYS A 1 87 ? -13.632 2.810 22.564 1.00 93.25 87 LYS A O 1
ATOM 722 N N . SER A 1 88 ? -13.903 3.304 20.387 1.00 90.50 88 SER A N 1
ATOM 723 C CA . SER A 1 88 ? -15.316 3.686 20.499 1.00 90.50 88 SER A CA 1
ATOM 724 C C . SER A 1 88 ? -16.181 2.541 21.030 1.00 90.50 88 SER A C 1
ATOM 726 O O . SER A 1 88 ? -16.988 2.754 21.928 1.00 90.50 88 SER A O 1
ATOM 728 N N . LYS A 1 89 ? -15.978 1.301 20.556 1.00 89.56 89 LYS A N 1
ATOM 729 C CA . LYS A 1 89 ? -16.691 0.124 21.087 1.00 89.56 89 LYS A CA 1
ATOM 730 C C . LYS A 1 89 ? -16.426 -0.096 22.577 1.00 89.56 89 LYS A C 1
ATOM 732 O O . LYS A 1 89 ? -17.362 -0.403 23.306 1.00 89.56 89 LYS A O 1
ATOM 737 N N . ARG A 1 90 ? -15.177 0.071 23.029 1.00 87.38 90 ARG A N 1
ATOM 738 C CA . ARG A 1 90 ? -14.833 -0.022 24.456 1.00 87.38 90 ARG A CA 1
ATOM 739 C C . ARG A 1 90 ? -15.539 1.046 25.285 1.00 87.38 90 ARG A C 1
ATOM 741 O O . ARG A 1 90 ? -16.165 0.688 26.270 1.00 87.38 90 ARG A O 1
ATOM 748 N N . GLN A 1 91 ? -15.529 2.300 24.838 1.00 81.81 91 GLN A N 1
ATOM 749 C CA . GLN A 1 91 ? -16.229 3.390 25.526 1.00 81.81 91 GLN A CA 1
ATOM 750 C C . GLN A 1 91 ? -17.742 3.156 25.616 1.00 81.81 91 GLN A C 1
ATOM 752 O O . GLN A 1 91 ? -18.344 3.427 26.648 1.00 81.81 91 GLN A O 1
ATOM 757 N N . VAL A 1 92 ? -18.364 2.615 24.562 1.00 79.69 92 VAL A N 1
ATOM 758 C CA . VAL A 1 92 ? -19.789 2.247 24.595 1.00 79.69 92 VAL A CA 1
ATOM 759 C C . VAL A 1 92 ? -20.043 1.129 25.610 1.00 79.69 92 VAL A C 1
ATOM 761 O O . VAL A 1 92 ? -20.999 1.211 26.372 1.00 79.69 92 VAL A O 1
ATOM 764 N N . LEU A 1 93 ? -19.184 0.106 25.657 1.00 72.31 93 LEU A N 1
ATOM 765 C CA . LEU A 1 93 ? -19.293 -0.985 26.632 1.00 72.31 93 LEU A CA 1
ATOM 766 C C . LEU A 1 93 ? -19.080 -0.509 28.075 1.00 72.31 93 LEU A C 1
ATOM 768 O O . LEU A 1 93 ? -19.847 -0.897 28.952 1.00 72.31 93 LEU A O 1
ATOM 772 N N . GLU A 1 94 ? -18.086 0.342 28.322 1.00 71.31 94 GLU A N 1
ATOM 773 C CA . GLU A 1 94 ? -17.826 0.945 29.636 1.00 71.31 94 GLU A CA 1
ATOM 774 C C . GLU A 1 94 ? -18.995 1.850 30.063 1.00 71.31 94 GLU A C 1
ATOM 776 O O . GLU A 1 94 ? -19.541 1.678 31.151 1.00 71.31 94 GLU A O 1
ATOM 781 N N . GLY A 1 95 ? -19.494 2.704 29.163 1.00 61.03 95 GLY A N 1
ATOM 782 C CA . GLY A 1 95 ? -20.663 3.554 29.416 1.00 61.03 95 GLY A CA 1
ATOM 783 C C . GLY A 1 95 ? -21.992 2.794 29.555 1.00 61.03 95 GLY A C 1
ATOM 784 O O . GLY A 1 95 ? -22.938 3.318 30.145 1.00 61.03 95 GLY A O 1
ATOM 785 N N . MET A 1 96 ? -22.092 1.562 29.040 1.00 57.81 96 MET A N 1
ATOM 786 C CA . MET A 1 96 ? -23.216 0.656 29.319 1.00 57.81 96 MET A CA 1
ATOM 787 C C . MET A 1 96 ? -23.060 -0.062 30.666 1.00 57.81 96 MET A C 1
ATOM 789 O O . MET A 1 96 ? -24.068 -0.310 31.325 1.00 57.81 96 MET A O 1
ATOM 793 N N . GLN A 1 97 ? -21.835 -0.368 31.108 1.00 54.22 97 GLN A N 1
ATOM 794 C CA . GLN A 1 97 ? -21.598 -0.977 32.422 1.00 54.22 97 GLN A CA 1
ATOM 795 C C . GLN A 1 97 ? -21.822 -0.004 33.589 1.00 54.22 97 GLN A C 1
ATOM 797 O O . GLN A 1 97 ? -22.206 -0.449 34.670 1.00 54.22 97 GLN A O 1
ATOM 802 N N . GLU A 1 98 ? -21.663 1.304 33.379 1.00 54.09 98 GLU A N 1
ATOM 803 C CA . GLU A 1 98 ? -21.910 2.320 34.416 1.00 54.09 98 GLU A CA 1
ATOM 804 C C . GLU A 1 98 ? -23.400 2.589 34.709 1.00 54.09 98 GLU A C 1
ATOM 806 O O . GLU A 1 98 ? -23.722 3.169 35.744 1.00 54.09 98 GLU A O 1
ATOM 811 N N . LYS A 1 99 ? -24.341 2.166 33.850 1.00 55.62 99 LYS A N 1
ATOM 812 C CA . LYS A 1 99 ? -25.749 2.621 33.925 1.00 55.62 99 LYS A CA 1
ATOM 813 C C . LYS A 1 99 ? -26.732 1.705 34.648 1.00 55.62 99 LYS A C 1
ATOM 815 O O . LYS A 1 99 ? -27.903 2.059 34.768 1.00 55.62 99 LYS A O 1
ATOM 820 N N . THR A 1 100 ? -26.295 0.573 35.187 1.00 52.75 100 THR A N 1
ATOM 821 C CA . THR A 1 100 ? -27.127 -0.195 36.124 1.00 52.75 100 THR A CA 1
ATOM 822 C C . THR A 1 100 ? -26.444 -0.217 37.481 1.00 52.75 100 THR A C 1
ATOM 824 O O . THR A 1 100 ? -25.417 -0.891 37.611 1.00 52.75 100 THR A O 1
ATOM 827 N N . PRO A 1 101 ? -26.993 0.458 38.509 1.00 55.88 101 PRO A N 1
ATOM 828 C CA . PRO A 1 101 ? -26.596 0.187 39.877 1.00 55.88 101 PRO A CA 1
ATOM 829 C C . PRO A 1 101 ? -26.798 -1.311 40.097 1.00 55.88 101 PRO A C 1
ATOM 831 O O . PRO A 1 101 ? -27.925 -1.805 40.048 1.00 55.88 101 PRO A O 1
ATOM 834 N N . LYS A 1 102 ? -25.706 -2.060 40.2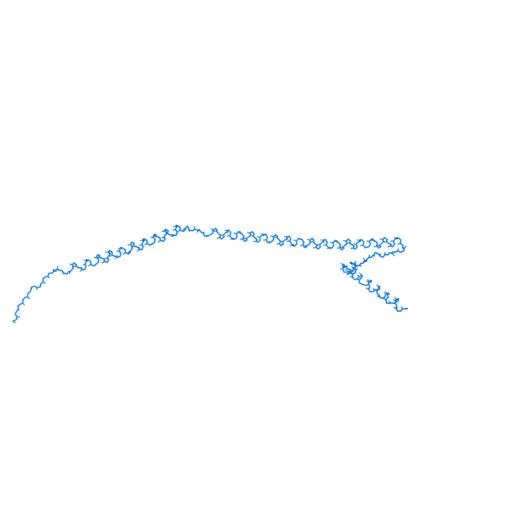74 1.00 61.75 102 LYS A N 1
ATOM 835 C CA . LYS A 1 102 ? -25.776 -3.455 40.708 1.00 61.75 102 LYS A CA 1
ATOM 836 C C . LYS A 1 102 ? -26.287 -3.429 42.143 1.00 61.75 102 LYS A C 1
ATOM 838 O O . LYS A 1 102 ? -25.501 -3.391 43.086 1.00 61.75 102 LYS A O 1
ATOM 843 N N . ILE A 1 103 ? -27.609 -3.362 42.306 1.00 64.25 103 ILE A N 1
ATOM 844 C CA . ILE A 1 103 ? -28.258 -3.477 43.609 1.00 64.25 103 ILE A CA 1
ATOM 845 C C . ILE A 1 103 ? -27.777 -4.807 44.183 1.00 64.25 103 ILE A C 1
ATOM 847 O O . ILE A 1 103 ? -27.955 -5.857 43.562 1.00 64.25 103 ILE A O 1
ATOM 851 N N . SER A 1 104 ? -27.082 -4.751 45.322 1.00 79.44 104 SER A N 1
ATOM 852 C CA . SER A 1 104 ? -26.503 -5.953 45.912 1.00 79.44 104 SER A CA 1
ATOM 853 C C . SER A 1 104 ? -27.612 -6.970 46.183 1.00 79.44 104 SER A C 1
ATOM 855 O O . SER A 1 104 ? -28.733 -6.595 46.541 1.00 79.44 104 SER A O 1
ATOM 857 N N . HIS A 1 105 ? -27.305 -8.260 46.040 1.00 80.81 105 HIS A N 1
ATOM 858 C CA . HIS A 1 105 ? -28.259 -9.327 46.347 1.00 80.81 105 HIS A CA 1
ATOM 859 C C . HIS A 1 105 ? -28.859 -9.147 47.750 1.00 80.81 105 HIS A C 1
ATOM 861 O O . HIS A 1 105 ? -30.056 -9.320 47.950 1.00 80.81 105 HIS A O 1
ATOM 867 N N . HIS A 1 106 ? -28.033 -8.716 48.707 1.00 81.88 106 HIS A N 1
ATOM 868 C CA . HIS A 1 106 ? -28.466 -8.411 50.063 1.00 81.88 106 HIS A CA 1
ATOM 869 C C . HIS A 1 106 ? -29.514 -7.292 50.109 1.00 81.88 106 HIS A C 1
ATOM 871 O O . HIS A 1 106 ? -30.532 -7.438 50.777 1.00 81.88 106 HIS A O 1
ATOM 877 N N . THR A 1 107 ? -29.305 -6.201 49.370 1.00 82.62 107 THR A N 1
ATOM 878 C CA . THR A 1 107 ? -30.269 -5.097 49.291 1.00 82.62 107 THR A CA 1
ATOM 879 C C . THR A 1 107 ? -31.591 -5.573 48.696 1.00 82.62 107 THR A C 1
ATOM 881 O O . THR A 1 107 ? -32.630 -5.274 49.272 1.00 82.62 107 THR A O 1
ATOM 884 N N . ARG A 1 108 ? -31.553 -6.371 47.616 1.00 85.94 108 ARG A N 1
ATOM 885 C CA . ARG A 1 108 ? -32.758 -6.914 46.966 1.00 85.94 108 ARG A CA 1
ATOM 886 C C . ARG A 1 108 ? -33.561 -7.802 47.917 1.00 85.94 108 ARG A C 1
ATOM 888 O O . ARG A 1 108 ? -34.739 -7.538 48.146 1.00 85.94 108 ARG A O 1
ATOM 895 N N . VAL A 1 109 ? -32.893 -8.774 48.539 1.00 88.75 109 VAL A N 1
ATOM 896 C CA . VAL A 1 109 ? -33.496 -9.677 49.531 1.00 88.75 109 VAL A CA 1
ATOM 897 C C . VAL A 1 109 ? -34.051 -8.904 50.726 1.00 88.75 109 VAL A C 1
ATOM 899 O O . VAL A 1 109 ? -35.126 -9.227 51.218 1.00 88.75 109 VAL A O 1
ATOM 902 N N . LYS A 1 110 ? -33.367 -7.850 51.183 1.00 92.88 110 LYS A N 1
ATOM 903 C CA . LYS A 1 110 ? -33.838 -7.018 52.296 1.00 92.88 110 LYS A CA 1
ATOM 904 C C . LYS A 1 110 ? -35.142 -6.290 51.956 1.00 92.88 110 LYS A C 1
ATOM 906 O O . LYS A 1 110 ? -36.037 -6.249 52.793 1.00 92.88 110 LYS A O 1
ATOM 911 N N . THR A 1 111 ? -35.275 -5.750 50.744 1.00 91.19 111 THR A N 1
ATOM 912 C CA . THR A 1 111 ? -36.542 -5.160 50.269 1.00 91.19 111 THR A CA 1
ATOM 913 C C . THR A 1 111 ? -37.662 -6.191 50.168 1.00 91.19 111 THR A C 1
ATOM 915 O O . THR A 1 111 ? -38.750 -5.940 50.679 1.00 91.19 111 THR A O 1
ATOM 918 N N . GLU A 1 112 ? -37.387 -7.363 49.589 1.00 93.38 112 GLU A N 1
ATOM 919 C CA . GLU A 1 112 ? -38.364 -8.458 49.485 1.00 93.38 112 GLU A CA 1
ATOM 920 C C . GLU A 1 112 ? -38.846 -8.911 50.878 1.00 93.38 112 GLU A C 1
ATOM 922 O O . GLU A 1 112 ? -40.044 -9.100 51.093 1.00 93.38 112 GLU A O 1
ATOM 927 N N . LEU A 1 113 ? -37.936 -9.000 51.855 1.00 94.62 113 LEU A N 1
ATOM 928 C CA . LEU A 1 113 ? -38.257 -9.340 53.244 1.00 94.62 113 LEU A CA 1
ATOM 929 C C . LEU A 1 113 ? -39.169 -8.291 53.901 1.00 94.62 113 LEU A C 1
ATOM 931 O O . LEU A 1 113 ? -40.131 -8.646 54.578 1.00 94.62 113 LEU A O 1
ATOM 935 N N . ILE A 1 114 ? -38.895 -6.999 53.685 1.00 94.69 114 ILE A N 1
ATOM 936 C CA . ILE A 1 114 ? -39.713 -5.899 54.222 1.00 94.69 114 ILE A CA 1
ATOM 937 C C . ILE A 1 114 ? -41.130 -5.933 53.634 1.00 94.69 114 ILE A C 1
ATOM 939 O O . ILE A 1 114 ? -42.108 -5.723 54.356 1.00 94.69 114 ILE A O 1
ATOM 943 N N . GLU A 1 115 ? -41.268 -6.202 52.336 1.00 95.00 115 GLU A N 1
ATOM 944 C CA . GLU A 1 115 ? -42.582 -6.343 51.702 1.00 95.00 115 GLU A CA 1
ATOM 945 C C . GLU A 1 115 ? -43.347 -7.561 52.220 1.00 95.00 115 GLU A C 1
ATOM 947 O O . GLU A 1 115 ? -44.557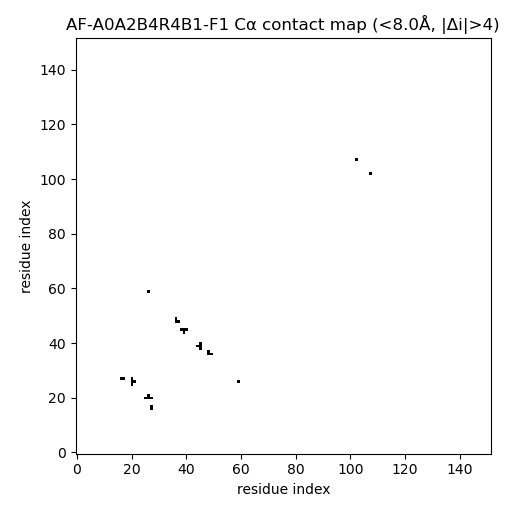 -7.480 52.450 1.00 95.00 115 GLU A O 1
ATOM 952 N N . LEU A 1 116 ? -42.651 -8.680 52.428 1.00 96.75 116 LEU A N 1
ATOM 953 C CA . LEU A 1 116 ? -43.252 -9.892 52.968 1.00 96.75 116 LEU A CA 1
ATOM 954 C C . LEU A 1 116 ? -43.732 -9.685 54.410 1.00 96.75 116 LEU A C 1
ATOM 956 O O . LEU A 1 116 ? -44.858 -10.066 54.727 1.00 96.75 116 LEU A O 1
ATOM 960 N N . GLN A 1 117 ? -42.938 -9.005 55.243 1.00 95.50 117 GLN A N 1
ATOM 961 C CA . GLN A 1 117 ? -43.328 -8.643 56.608 1.00 95.50 117 GLN A CA 1
ATOM 962 C C . GLN A 1 117 ? -44.591 -7.774 56.610 1.00 95.50 117 GLN A C 1
ATOM 964 O O . GLN A 1 117 ? -45.550 -8.084 57.310 1.00 95.50 117 GLN A O 1
ATOM 969 N N . LYS A 1 118 ? -44.653 -6.746 55.751 1.00 96.25 118 LYS A N 1
ATOM 970 C CA . LYS A 1 118 ? -45.856 -5.906 55.622 1.00 96.25 118 LYS A CA 1
ATOM 971 C C . LYS A 1 118 ? -47.099 -6.712 55.244 1.00 96.25 118 LYS A C 1
ATOM 973 O O . LYS A 1 118 ? -48.181 -6.446 55.764 1.00 96.25 118 LYS A O 1
ATOM 978 N N . LYS A 1 119 ? -46.968 -7.681 54.331 1.00 96.50 119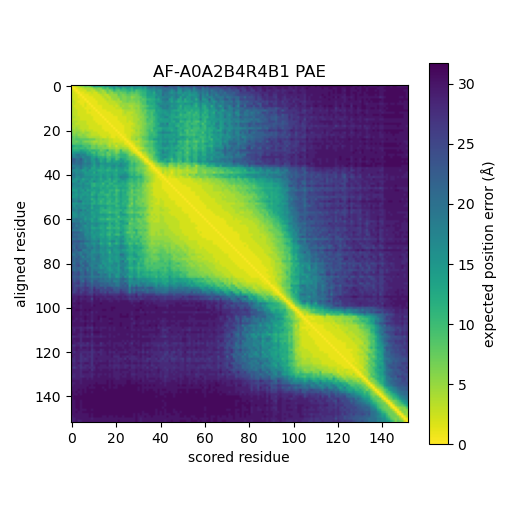 LYS A N 1
ATOM 979 C CA . LYS A 1 119 ? -48.082 -8.562 53.938 1.00 96.50 119 LYS A CA 1
ATOM 980 C C . LYS A 1 119 ? -48.520 -9.458 55.095 1.00 96.50 119 LYS A C 1
ATOM 982 O O . LYS A 1 119 ? -49.720 -9.647 55.283 1.00 96.50 119 LYS A O 1
ATOM 987 N N . TYR A 1 120 ? -47.571 -9.977 55.869 1.00 96.12 120 TYR A N 1
ATOM 988 C CA . TYR A 1 120 ? -47.858 -10.776 57.056 1.00 96.12 120 TYR A CA 1
ATOM 989 C C . TYR A 1 120 ? -48.619 -9.965 58.112 1.00 96.12 120 TYR A C 1
ATOM 991 O O . TYR A 1 120 ? -49.698 -10.375 58.534 1.00 96.12 120 TYR A O 1
ATOM 999 N N . ASP A 1 121 ? -48.140 -8.765 58.447 1.00 95.69 121 ASP A N 1
ATOM 1000 C CA . ASP A 1 121 ? -48.784 -7.893 59.437 1.00 95.69 121 ASP A CA 1
ATOM 1001 C C . ASP A 1 121 ? -50.219 -7.520 59.017 1.00 95.69 121 ASP A C 1
ATOM 1003 O O . ASP A 1 121 ? -51.143 -7.512 59.834 1.00 95.69 121 ASP A O 1
ATOM 1007 N N . GLN A 1 122 ? -50.442 -7.281 57.718 1.00 95.19 122 GLN A N 1
ATOM 1008 C CA . GLN A 1 122 ? -51.782 -7.054 57.168 1.00 95.19 122 GLN A CA 1
ATOM 1009 C C . GLN A 1 122 ? -52.705 -8.268 57.327 1.00 95.19 122 GLN A C 1
ATOM 1011 O O . GLN A 1 122 ? -53.901 -8.095 57.569 1.00 95.19 122 GLN A O 1
ATOM 1016 N N . LEU A 1 123 ? -52.187 -9.488 57.168 1.00 95.44 123 LEU A N 1
ATOM 1017 C CA . LEU A 1 123 ? -52.967 -10.710 57.370 1.00 95.44 123 LEU A CA 1
ATOM 1018 C C . LEU A 1 123 ? -53.311 -10.913 58.846 1.00 95.44 123 LEU A C 1
ATOM 1020 O O . LEU A 1 123 ? -54.461 -11.227 59.148 1.00 95.44 123 LEU A O 1
ATOM 1024 N N . CYS A 1 124 ? -52.371 -10.657 59.758 1.00 90.75 124 CYS A N 1
ATOM 1025 C CA . CYS A 1 124 ? -52.629 -10.687 61.198 1.00 90.75 124 CYS A CA 1
ATOM 1026 C C . CYS A 1 124 ? -53.717 -9.681 61.596 1.00 90.75 124 CYS A C 1
ATOM 1028 O O . CYS A 1 124 ? -54.692 -10.055 62.242 1.00 90.75 124 CYS A O 1
ATOM 1030 N N . ALA A 1 125 ? -53.635 -8.438 61.112 1.00 92.38 125 ALA A N 1
ATOM 1031 C CA . ALA A 1 125 ? -54.656 -7.424 61.375 1.00 92.38 125 ALA A CA 1
ATOM 1032 C C . ALA A 1 125 ? -56.045 -7.819 60.825 1.00 92.38 125 ALA A C 1
ATOM 1034 O O . ALA A 1 125 ? -57.076 -7.583 61.464 1.00 92.38 125 ALA A O 1
ATOM 1035 N N . LYS A 1 126 ? -56.099 -8.464 59.652 1.00 92.12 126 LYS A N 1
ATOM 1036 C CA . LYS A 1 126 ? -57.352 -9.002 59.093 1.00 92.12 126 LYS A CA 1
ATOM 1037 C C . LYS A 1 126 ? -57.908 -10.154 59.933 1.00 92.12 126 LYS A C 1
ATOM 1039 O O . LYS A 1 126 ? -59.111 -10.204 60.167 1.00 92.12 126 LYS A O 1
ATOM 1044 N N . LEU A 1 127 ? -57.055 -11.053 60.419 1.00 89.19 127 LEU A N 1
ATOM 1045 C CA . LEU A 1 127 ? -57.457 -12.143 61.312 1.00 89.19 127 LEU A CA 1
ATOM 1046 C C . LEU A 1 127 ? -58.001 -11.618 62.644 1.00 89.19 127 LEU A C 1
ATOM 1048 O O . LEU A 1 127 ? -59.043 -12.082 63.100 1.00 89.19 127 LEU A O 1
ATOM 1052 N N . ASP A 1 128 ? -57.362 -10.606 63.226 1.00 87.00 128 ASP A N 1
ATOM 1053 C CA . ASP A 1 128 ? -57.816 -9.995 64.476 1.00 87.00 128 ASP A CA 1
ATOM 1054 C C . ASP A 1 128 ? -59.166 -9.290 64.326 1.00 87.00 128 ASP A C 1
ATOM 1056 O O . ASP A 1 128 ? -60.016 -9.373 65.215 1.00 87.00 128 ASP A O 1
ATOM 1060 N N . THR A 1 129 ? -59.395 -8.610 63.200 1.00 86.75 129 THR A N 1
ATOM 1061 C CA . THR A 1 129 ? -60.696 -7.981 62.916 1.00 86.75 129 THR A CA 1
ATOM 1062 C C . THR A 1 129 ? -61.791 -9.026 62.684 1.00 86.75 129 THR A C 1
ATOM 1064 O O . THR A 1 129 ? -62.881 -8.877 63.236 1.00 86.75 129 THR A O 1
ATOM 1067 N N . LEU A 1 130 ? -61.501 -10.120 61.970 1.00 82.56 130 LEU A N 1
ATOM 1068 C CA . LEU A 1 130 ? -62.410 -11.266 61.818 1.00 82.56 130 LEU A CA 1
ATOM 1069 C C . LEU A 1 130 ? -62.731 -11.940 63.160 1.00 82.56 130 LEU A C 1
ATOM 1071 O O . LEU A 1 130 ? -63.899 -12.184 63.456 1.00 82.56 130 LEU A O 1
ATOM 1075 N N . SER A 1 131 ? -61.722 -12.176 64.001 1.00 79.31 131 SER A N 1
ATOM 1076 C CA . SER A 1 131 ? -61.872 -12.785 65.331 1.00 79.31 131 SER A CA 1
ATOM 1077 C C . SER A 1 131 ? -62.730 -11.925 66.269 1.00 79.31 131 SER A C 1
ATOM 1079 O O . SER A 1 131 ? -63.648 -12.426 66.923 1.00 79.31 131 SER A O 1
ATOM 1081 N N . LYS A 1 132 ? -62.511 -10.603 66.281 1.00 76.00 132 LYS A N 1
ATOM 1082 C CA . LYS A 1 132 ? -63.325 -9.647 67.055 1.00 76.00 132 LYS A CA 1
ATOM 1083 C C . LYS A 1 132 ? -64.747 -9.506 66.499 1.00 76.00 132 LYS A C 1
ATOM 1085 O O . LYS A 1 132 ? -65.696 -9.414 67.271 1.00 76.00 132 LYS A O 1
ATOM 1090 N N . SER A 1 133 ? -64.912 -9.550 65.176 1.00 68.94 133 SER A N 1
ATOM 1091 C CA . SER A 1 133 ? -66.224 -9.580 64.512 1.00 68.94 133 SER A CA 1
ATOM 1092 C C . SER A 1 133 ? -67.026 -10.837 64.873 1.00 68.94 133 SER A C 1
ATOM 1094 O O . SER A 1 133 ? -68.240 -10.751 65.042 1.00 68.94 133 SER A O 1
ATOM 1096 N N . HIS A 1 134 ? -66.376 -11.999 64.998 1.00 59.06 134 HIS A N 1
ATOM 1097 C CA . HIS A 1 134 ? -67.050 -13.239 65.393 1.00 59.06 134 HIS A CA 1
ATOM 1098 C C . HIS A 1 134 ? -67.470 -13.205 66.869 1.00 59.06 134 HIS A C 1
ATOM 1100 O O . HIS A 1 134 ? -68.633 -13.455 67.169 1.00 59.06 134 HIS A O 1
ATOM 1106 N N . LYS A 1 135 ? -66.587 -12.746 67.769 1.00 57.91 135 LYS A N 1
ATOM 1107 C CA . LYS A 1 135 ? -66.916 -12.567 69.197 1.00 57.91 135 LYS A CA 1
ATOM 1108 C C . LYS A 1 135 ? -68.050 -11.569 69.452 1.00 57.91 135 LYS A C 1
ATOM 1110 O O . LYS A 1 135 ? -68.834 -11.777 70.368 1.00 57.91 135 LYS A O 1
ATOM 1115 N N . ASN A 1 136 ? -68.177 -10.516 68.644 1.00 54.06 136 ASN A N 1
ATOM 1116 C CA . ASN A 1 136 ? -69.266 -9.544 68.798 1.00 54.06 136 ASN A CA 1
ATOM 1117 C C . ASN A 1 136 ? -70.635 -10.072 68.326 1.00 54.06 136 ASN A C 1
ATOM 1119 O O . ASN A 1 136 ? -71.654 -9.504 68.709 1.00 54.06 136 ASN A O 1
ATOM 1123 N N . LYS A 1 137 ? -70.683 -11.140 67.514 1.00 54.75 137 LYS A N 1
ATOM 1124 C CA . LYS A 1 137 ? -71.948 -11.779 67.107 1.00 54.75 137 LYS A CA 1
ATOM 1125 C C . LYS A 1 137 ? -72.459 -12.793 68.132 1.00 54.75 137 LYS A C 1
ATOM 1127 O O . LYS A 1 137 ? -73.669 -12.941 68.253 1.00 54.75 137 LYS A O 1
ATOM 1132 N N . ASP A 1 138 ? -71.568 -13.403 68.911 1.00 51.38 138 ASP A N 1
ATOM 1133 C CA . ASP A 1 138 ? -71.936 -14.405 69.922 1.00 51.38 138 ASP A CA 1
ATOM 1134 C C . ASP A 1 138 ? -72.454 -13.800 71.245 1.00 51.38 138 ASP A C 1
ATOM 1136 O O . ASP A 1 138 ? -72.935 -14.531 72.104 1.00 51.38 138 ASP A O 1
ATOM 1140 N N . ILE A 1 139 ? -72.407 -12.471 71.421 1.00 50.19 139 ILE A N 1
ATOM 1141 C CA . ILE A 1 139 ? -72.872 -11.789 72.650 1.00 50.19 139 ILE A CA 1
ATOM 1142 C C . ILE A 1 139 ? -74.331 -11.281 72.535 1.00 50.19 139 ILE A C 1
ATOM 1144 O O . ILE A 1 139 ? -74.933 -10.906 73.535 1.00 50.19 139 ILE A O 1
ATOM 1148 N N . LEU A 1 140 ? -74.964 -11.315 71.352 1.00 48.22 140 LEU A N 1
ATOM 1149 C CA . LEU A 1 140 ? -76.327 -10.781 71.136 1.00 48.22 140 LEU A CA 1
ATOM 1150 C C . LEU A 1 140 ? -77.469 -11.815 71.249 1.00 48.22 140 LEU A C 1
ATOM 1152 O O . LEU A 1 140 ? -78.574 -11.564 70.765 1.00 48.22 140 LEU A O 1
ATOM 1156 N N . HIS A 1 141 ? -77.247 -12.972 71.880 1.00 46.34 141 HIS A N 1
ATOM 1157 C CA . HIS A 1 141 ? -78.276 -14.018 71.970 1.00 46.34 141 HIS A CA 1
ATOM 1158 C C . HIS A 1 141 ? -78.488 -14.636 73.356 1.00 46.34 141 HIS A C 1
ATOM 1160 O O . HIS A 1 141 ? -78.754 -15.827 73.459 1.00 46.34 141 HIS A O 1
ATOM 1166 N N . THR A 1 142 ? -78.474 -13.833 74.424 1.00 48.12 142 THR A N 1
ATOM 1167 C CA . THR A 1 142 ? -79.076 -14.255 75.704 1.00 48.12 142 THR A CA 1
ATOM 1168 C C . THR A 1 142 ? -79.640 -13.072 76.499 1.00 48.12 142 THR A C 1
ATOM 1170 O O . THR A 1 142 ? -78.869 -12.268 77.018 1.00 48.12 142 THR A O 1
ATOM 1173 N N . GLY A 1 143 ? -80.973 -13.032 76.627 1.00 42.62 143 GLY A N 1
ATOM 1174 C CA . GLY A 1 143 ? -81.775 -12.096 77.437 1.00 42.62 143 GLY A CA 1
ATOM 1175 C C . GLY A 1 143 ? -82.609 -11.158 76.550 1.00 42.62 143 GLY A C 1
ATOM 1176 O O . GLY A 1 143 ? -82.039 -10.509 75.687 1.00 42.62 143 GLY A O 1
ATOM 1177 N N . GLU A 1 144 ? -83.937 -11.047 76.622 1.00 41.41 144 GLU A N 1
ATOM 1178 C CA . GLU A 1 144 ? -84.910 -11.327 77.683 1.00 41.41 144 GLU A CA 1
ATOM 1179 C C . GLU A 1 144 ? -86.339 -11.482 77.097 1.00 41.41 144 GLU A C 1
ATOM 1181 O O . GLU A 1 144 ? -86.628 -11.009 76.002 1.00 41.41 144 GLU A O 1
ATOM 1186 N N . GLU A 1 145 ? -87.207 -12.105 77.906 1.00 42.59 145 GLU A N 1
ATOM 1187 C CA . GLU A 1 145 ? -88.661 -11.893 78.055 1.00 42.59 145 GLU A CA 1
ATOM 1188 C C . GLU A 1 145 ? -89.683 -12.272 76.961 1.00 42.59 145 GLU A C 1
ATOM 1190 O O . GLU A 1 145 ? -89.722 -11.767 75.844 1.00 42.59 145 GLU A O 1
ATOM 1195 N N . GLY A 1 146 ? -90.643 -13.102 77.388 1.00 38.47 146 GLY A N 1
ATOM 1196 C CA . GLY A 1 146 ? -91.866 -13.430 76.661 1.00 38.47 146 GLY A CA 1
ATOM 119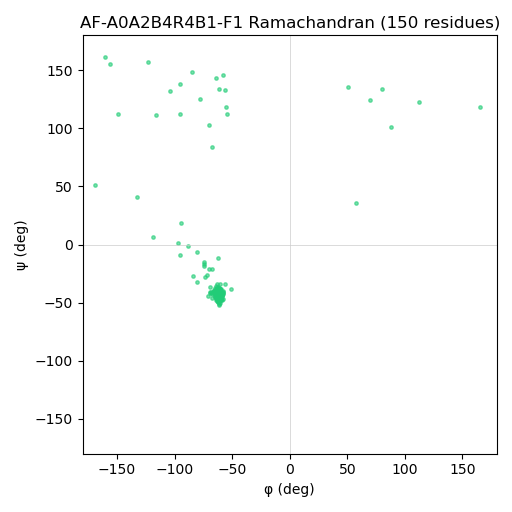7 C C . GLY A 1 146 ? -92.868 -14.186 77.533 1.00 38.47 146 GLY A C 1
ATOM 1198 O O . GLY A 1 146 ? -93.329 -15.260 77.161 1.00 38.47 146 GLY A O 1
ATOM 1199 N N . ASP A 1 147 ? -93.171 -13.654 78.716 1.00 45.94 147 ASP A N 1
ATOM 1200 C CA . ASP A 1 147 ? -94.305 -14.093 79.530 1.00 45.94 147 ASP A CA 1
ATOM 1201 C C . ASP A 1 147 ? -95.597 -13.489 78.944 1.00 45.94 147 ASP A C 1
ATOM 1203 O O . ASP A 1 147 ? -95.649 -12.267 78.774 1.00 45.94 147 ASP A O 1
ATOM 1207 N N . ARG A 1 148 ? -96.609 -14.322 78.613 1.00 44.06 148 ARG A N 1
ATOM 1208 C CA . ARG A 1 148 ? -98.067 -14.081 78.802 1.00 44.06 148 ARG A CA 1
ATOM 1209 C C . ARG A 1 148 ? -99.010 -15.041 78.025 1.00 44.06 148 ARG A C 1
ATOM 1211 O O . ARG A 1 148 ? -99.153 -14.957 76.814 1.00 44.06 148 ARG A O 1
ATOM 1218 N N . ILE A 1 149 ? -99.806 -15.775 78.824 1.00 44.28 149 ILE A N 1
ATOM 1219 C CA . ILE A 1 149 ? -101.290 -15.927 78.769 1.00 44.28 149 ILE A CA 1
ATOM 1220 C C . ILE A 1 149 ? -101.938 -17.027 77.874 1.00 44.28 149 ILE A C 1
ATOM 1222 O O . ILE A 1 149 ? -102.190 -16.840 76.695 1.00 44.28 149 ILE A O 1
ATOM 1226 N N . ARG A 1 150 ? -102.339 -18.128 78.546 1.00 43.44 150 ARG A N 1
ATOM 1227 C CA . ARG A 1 150 ? -103.714 -18.658 78.833 1.00 43.44 150 ARG A CA 1
ATOM 1228 C C . ARG A 1 150 ? -104.808 -18.864 77.744 1.00 43.44 150 ARG A C 1
ATOM 1230 O O . ARG A 1 150 ? -105.262 -17.905 77.134 1.00 43.44 150 ARG A O 1
ATOM 1237 N N . LYS A 1 151 ? -105.445 -20.053 77.889 1.00 40.03 151 LYS A N 1
ATOM 1238 C CA . LYS A 1 151 ? -106.822 -20.531 77.544 1.00 40.03 151 LYS A CA 1
ATOM 1239 C C . LYS A 1 151 ? -107.049 -20.920 76.071 1.00 40.03 151 LYS A C 1
ATOM 1241 O O . LYS A 1 151 ? -106.647 -20.179 75.191 1.00 40.03 151 LYS A O 1
ATOM 1246 N N . VAL A 1 152 ? -107.679 -22.053 75.730 1.00 42.72 152 VAL A N 1
ATOM 1247 C CA . VAL A 1 152 ? -108.770 -22.845 76.358 1.00 42.72 152 VAL A CA 1
ATOM 1248 C C . VAL A 1 152 ? -108.410 -24.324 76.444 1.00 42.72 152 VAL A C 1
ATOM 1250 O O . VAL A 1 152 ? -107.784 -24.820 75.486 1.00 42.72 152 VAL A O 1
#

pLDDT: mean 79.38, std 16.54, range [38.47, 97.88]

Sequence (152 aa):
MQAVYARVKCQENVLKEYKKHAENGTFPKRMKSMKSYPKMQCPEAQKHVHEAYHQVECTVLDEAIQEIEKNLAARKEHYQSLLQQRKSKRQVLEGMQEKTPKISHHTRVKTELIELQKKYDQLCAKLDTLSKSHKNKDILHTGEEGDRIRKV

Radius of gyration: 53.75 Å; Cα contacts (8 Å, |Δi|>4): 15; chains: 1; bounding box: 140×30×129 Å

Solvent-accessible surface area (backbone atoms only — not comparable to full-atom values): 9102 Å² total; per-residue (Å²): 110,70,70,58,52,53,52,51,54,51,53,52,54,50,54,54,53,51,51,52,20,64,76,67,75,46,81,60,80,64,65,86,65,64,88,67,81,84,84,56,96,45,72,69,60,35,49,53,51,52,52,54,50,50,52,51,52,51,52,55,50,50,52,51,50,51,53,50,50,54,55,50,51,55,51,51,53,54,49,51,51,52,51,50,52,51,51,53,52,49,52,52,52,52,61,56,63,70,72,57,84,79,72,47,71,66,58,53,54,51,52,53,49,53,55,51,51,54,53,49,55,52,50,52,54,51,50,52,52,51,52,52,55,52,58,63,61,72,69,78,77,79,86,81,92,82,89,84,86,86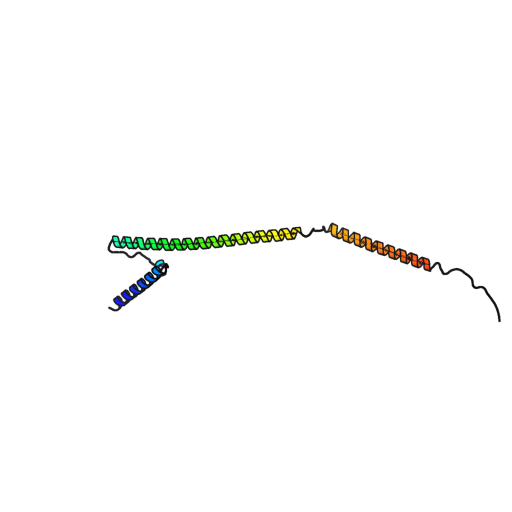,87,134